Protein AF-A0A2G9TMH4-F1 (afdb_monomer_lite)

Organism: Teladorsagia circumcincta (NCBI:txid45464)

Structure (mmCIF, N/CA/C/O backbone):
data_AF-A0A2G9TMH4-F1
#
_entry.id   AF-A0A2G9TMH4-F1
#
loop_
_atom_site.group_PDB
_atom_site.id
_atom_site.type_symbol
_atom_site.label_atom_id
_atom_site.label_alt_id
_atom_site.label_comp_id
_atom_site.label_asym_id
_atom_site.label_entity_id
_atom_site.label_seq_id
_atom_site.pdbx_PDB_ins_code
_atom_site.Cartn_x
_atom_site.Cartn_y
_atom_site.Cartn_z
_atom_site.occupancy
_atom_site.B_iso_or_equiv
_atom_site.auth_seq_id
_atom_site.auth_comp_id
_atom_site.auth_asym_id
_atom_site.auth_atom_id
_atom_site.pdbx_PDB_model_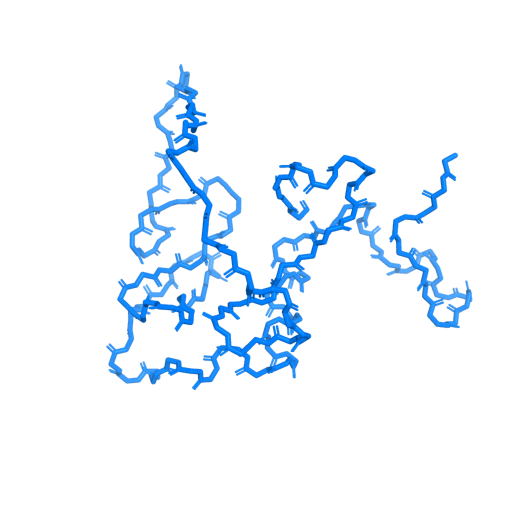num
ATOM 1 N N . MET A 1 1 ? -20.385 0.736 21.232 1.00 51.25 1 MET A N 1
ATOM 2 C CA . MET A 1 1 ? -19.761 0.652 19.892 1.00 51.25 1 MET A CA 1
ATOM 3 C C . MET A 1 1 ? -20.274 -0.600 19.211 1.00 51.25 1 MET A C 1
ATOM 5 O O . MET A 1 1 ? -20.453 -1.594 19.900 1.00 51.25 1 MET A O 1
ATOM 9 N N . GLN A 1 2 ? -20.549 -0.543 17.909 1.00 61.41 2 GLN A N 1
ATOM 10 C CA . GLN A 1 2 ? -20.879 -1.724 17.109 1.00 61.41 2 GLN A CA 1
ATOM 11 C C . GLN A 1 2 ? -19.573 -2.209 16.456 1.00 61.41 2 GLN A C 1
ATOM 13 O O . GLN A 1 2 ? -18.833 -1.358 15.956 1.00 61.41 2 GLN A O 1
ATOM 18 N N . PRO A 1 3 ? -19.230 -3.506 16.529 1.00 65.19 3 PRO A N 1
ATOM 19 C CA . PRO A 1 3 ? -17.968 -4.009 15.989 1.00 65.19 3 PRO A CA 1
ATOM 20 C C . PRO A 1 3 ? -17.940 -3.870 14.461 1.00 65.19 3 PRO A C 1
ATOM 22 O O . PRO A 1 3 ? -18.933 -4.157 13.798 1.00 65.19 3 PRO A O 1
ATOM 25 N N . ALA A 1 4 ? -16.806 -3.428 13.907 1.00 65.44 4 ALA A N 1
ATOM 26 C CA . ALA A 1 4 ? -16.636 -3.262 12.458 1.00 65.44 4 ALA A CA 1
ATOM 27 C C . ALA A 1 4 ? -16.501 -4.603 11.710 1.00 65.44 4 ALA A C 1
ATOM 29 O O . ALA A 1 4 ? -16.784 -4.682 10.518 1.00 65.44 4 ALA A O 1
ATOM 30 N N . MET A 1 5 ? -16.092 -5.657 12.420 1.00 69.19 5 MET A N 1
ATOM 31 C CA . MET A 1 5 ? -15.990 -7.030 11.933 1.00 69.19 5 MET A CA 1
ATOM 32 C C . MET A 1 5 ? -16.433 -8.003 13.029 1.00 69.19 5 MET A C 1
ATOM 34 O O . MET A 1 5 ? -16.172 -7.789 14.215 1.00 69.19 5 MET A O 1
ATOM 38 N N . VAL A 1 6 ? -17.130 -9.063 12.632 1.00 76.19 6 VAL A N 1
ATOM 39 C CA . VAL A 1 6 ? -17.629 -10.113 13.527 1.00 76.19 6 VAL A CA 1
ATOM 40 C C . VAL A 1 6 ? -17.058 -11.435 13.038 1.00 76.19 6 VAL A C 1
ATOM 42 O O . VAL A 1 6 ? -17.093 -11.705 11.835 1.00 76.19 6 VAL A O 1
ATOM 45 N N . SER A 1 7 ? -16.477 -12.227 13.938 1.00 74.75 7 SER A N 1
ATOM 46 C CA . SER A 1 7 ? -16.007 -13.565 13.591 1.00 74.75 7 SER A CA 1
ATOM 47 C C . SER A 1 7 ? -17.202 -14.453 13.263 1.00 74.75 7 SER A C 1
ATOM 49 O O . SER A 1 7 ? -18.292 -14.290 13.806 1.00 74.75 7 SER A O 1
ATOM 51 N N . PHE A 1 8 ? -17.002 -15.411 12.357 1.00 81.75 8 PHE A N 1
ATOM 52 C CA . PHE A 1 8 ? -18.040 -16.398 12.059 1.00 81.75 8 PHE A CA 1
ATOM 53 C C . PHE A 1 8 ? -18.404 -17.222 13.306 1.00 81.75 8 PHE A C 1
ATOM 55 O O . PHE A 1 8 ? -19.572 -17.514 13.538 1.00 81.75 8 PHE A O 1
ATOM 62 N N . ASP A 1 9 ? -17.398 -17.544 14.120 1.00 87.94 9 ASP A N 1
ATOM 63 C CA . ASP A 1 9 ? -17.546 -18.185 15.421 1.00 87.94 9 ASP A CA 1
ATOM 64 C C . ASP A 1 9 ? -17.318 -17.150 16.535 1.00 87.94 9 ASP A C 1
ATOM 66 O O . ASP A 1 9 ? -16.236 -16.562 16.637 1.00 87.94 9 ASP A O 1
ATOM 70 N N . LEU A 1 10 ? -18.351 -16.904 17.345 1.00 86.44 10 LEU A N 1
ATOM 71 C CA . LEU A 1 10 ? -18.368 -15.864 18.377 1.00 86.44 10 LEU A CA 1
ATOM 72 C C . LEU A 1 10 ? -17.365 -16.116 19.511 1.00 86.44 10 LEU A C 1
ATOM 74 O O . LEU A 1 10 ? -16.937 -15.151 20.147 1.00 86.44 10 LEU A O 1
ATOM 78 N N . ASP A 1 11 ? -16.931 -17.359 19.729 1.00 89.50 11 ASP A N 1
ATOM 79 C CA . ASP A 1 11 ? -15.935 -17.676 20.761 1.00 89.50 11 ASP A CA 1
ATOM 80 C C . ASP A 1 11 ? -14.557 -17.077 20.417 1.00 89.50 11 ASP A C 1
ATOM 82 O O . ASP A 1 11 ? -13.758 -16.752 21.299 1.00 89.50 11 ASP A O 1
ATOM 86 N N . TYR A 1 12 ? -14.310 -16.823 19.129 1.00 82.88 12 TYR A N 1
ATOM 87 C CA . TYR A 1 12 ? -13.093 -16.191 18.615 1.00 82.88 12 TYR A CA 1
ATOM 88 C C . TYR A 1 12 ? -13.209 -14.667 18.466 1.00 82.88 12 TYR A C 1
ATOM 90 O O . TYR A 1 12 ? -12.281 -14.016 17.986 1.00 82.88 12 TYR A O 1
ATOM 98 N N . GLN A 1 13 ? -14.310 -14.048 18.906 1.00 80.75 13 GLN A N 1
ATOM 99 C CA . GLN A 1 13 ? -14.517 -12.604 18.738 1.00 80.75 13 GLN A CA 1
ATOM 100 C C . GLN A 1 13 ? -13.412 -11.776 19.425 1.00 80.75 13 GLN A C 1
ATOM 102 O O . GLN A 1 13 ? -13.005 -10.732 18.920 1.00 80.75 13 GLN A O 1
ATOM 107 N N . GLN A 1 14 ? -12.891 -12.260 20.558 1.00 78.00 14 GLN A N 1
ATOM 108 C CA . GLN A 1 14 ? -11.790 -11.634 21.308 1.00 78.00 14 GLN A CA 1
ATOM 109 C C . GLN A 1 14 ? -10.401 -11.956 20.726 1.00 78.00 14 GLN A C 1
ATOM 111 O O . GLN A 1 14 ? -9.414 -11.341 21.122 1.00 78.00 14 GLN A O 1
ATOM 116 N N . THR A 1 15 ? -10.295 -12.902 19.786 1.00 79.69 15 THR A N 1
ATOM 117 C CA . THR A 1 15 ? -9.021 -13.268 19.142 1.00 79.69 15 THR A CA 1
ATOM 118 C C . THR A 1 15 ? -8.785 -12.523 17.831 1.00 79.69 15 THR A C 1
ATOM 120 O O . THR A 1 15 ? -7.740 -12.710 17.216 1.00 79.69 15 THR A O 1
ATOM 123 N N . LEU A 1 16 ? -9.727 -11.673 17.401 1.00 72.56 16 LEU A N 1
ATOM 124 C CA . LEU A 1 16 ? -9.624 -10.861 16.179 1.00 72.56 16 LEU A CA 1
ATOM 125 C C . LEU A 1 16 ? -8.487 -9.821 16.230 1.00 72.56 16 LEU A C 1
ATOM 127 O O . LEU A 1 16 ? -8.185 -9.187 15.225 1.00 72.56 16 LEU A O 1
ATOM 131 N N . GLY A 1 17 ? -7.806 -9.689 17.371 1.00 75.31 17 GLY A N 1
ATOM 132 C CA . GLY A 1 17 ? -6.605 -8.878 17.504 1.00 75.31 17 GLY A CA 1
ATOM 133 C C . GLY A 1 17 ? -6.925 -7.390 17.617 1.00 75.31 17 GLY A C 1
ATOM 134 O O . GLY A 1 17 ? -7.601 -6.965 18.552 1.00 75.31 17 GLY A O 1
ATOM 135 N N . SER A 1 18 ? -6.371 -6.587 16.708 1.00 74.06 18 SER A N 1
ATOM 136 C CA . SER A 1 18 ? -6.521 -5.127 16.703 1.00 74.06 18 SER A CA 1
ATOM 137 C C . SER A 1 18 ? -7.976 -4.707 16.430 1.00 74.06 18 SER A C 1
ATOM 139 O O . SER A 1 18 ? -8.635 -5.312 15.588 1.00 74.06 18 SER A O 1
ATOM 141 N N . PRO A 1 19 ? -8.486 -3.635 17.070 1.00 72.00 19 PRO A N 1
ATOM 142 C CA . PRO A 1 19 ? -9.815 -3.092 16.770 1.00 72.00 19 PRO A CA 1
ATOM 143 C C . PRO A 1 19 ? -9.906 -2.423 15.385 1.00 72.00 19 PRO A C 1
ATOM 145 O O . PRO A 1 19 ? -11.003 -2.074 14.949 1.00 72.00 19 PRO A O 1
ATOM 148 N N . PHE A 1 20 ? -8.770 -2.236 14.711 1.00 76.06 20 PHE A N 1
ATOM 149 C CA . PHE A 1 20 ? -8.658 -1.689 13.359 1.00 76.06 20 PHE A CA 1
ATOM 150 C C . PHE A 1 20 ? -7.983 -2.699 12.442 1.00 76.06 20 PHE A C 1
ATOM 152 O O . PHE A 1 20 ? -7.125 -3.467 12.895 1.00 76.06 20 PHE A O 1
ATOM 159 N N . VAL A 1 21 ? -8.343 -2.663 11.161 1.00 83.25 21 VAL A N 1
ATOM 160 C CA . VAL A 1 21 ? -7.733 -3.528 10.155 1.00 83.25 21 VAL A CA 1
ATOM 161 C C . VAL A 1 21 ? -6.288 -3.078 10.032 1.00 83.25 21 VAL A C 1
ATOM 163 O O . VAL A 1 21 ? -5.997 -1.899 9.944 1.00 83.25 21 VAL A O 1
ATOM 166 N N . SER A 1 22 ? -5.339 -3.993 10.103 1.00 86.69 22 SER A N 1
ATOM 167 C CA . SER A 1 22 ? -3.934 -3.655 9.914 1.00 86.69 22 SER A CA 1
ATOM 16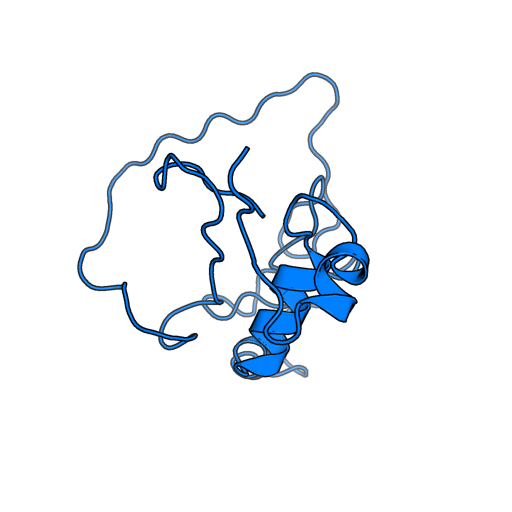8 C C . SER A 1 22 ? -3.546 -3.792 8.444 1.00 86.69 22 SER A C 1
ATOM 170 O O . SER A 1 22 ? -4.217 -4.449 7.642 1.00 86.69 22 SER A O 1
ATOM 172 N N . PHE A 1 23 ? -2.381 -3.253 8.085 1.00 90.19 23 PHE A N 1
ATOM 173 C CA . PHE A 1 23 ? -1.795 -3.520 6.772 1.00 90.19 23 PHE A CA 1
ATOM 174 C C . PHE A 1 23 ? -1.627 -5.027 6.508 1.00 90.19 23 PHE A C 1
ATOM 176 O O . PHE A 1 23 ? -1.741 -5.483 5.371 1.00 90.19 23 PHE A O 1
ATOM 183 N N . ILE A 1 24 ? -1.364 -5.814 7.557 1.00 89.12 24 ILE A N 1
ATOM 184 C CA . ILE A 1 24 ? -1.210 -7.267 7.448 1.00 89.12 24 ILE A CA 1
ATOM 185 C C . ILE A 1 24 ? -2.536 -7.904 7.034 1.00 89.12 24 ILE A C 1
ATOM 187 O O . ILE A 1 24 ? -2.534 -8.734 6.129 1.00 89.12 24 ILE A O 1
ATOM 191 N N . ASP A 1 25 ? -3.658 -7.467 7.602 1.00 88.44 25 ASP A N 1
ATOM 192 C CA . ASP A 1 25 ? -4.989 -7.961 7.236 1.00 88.44 25 ASP A CA 1
ATOM 193 C C . ASP A 1 25 ? -5.312 -7.645 5.770 1.00 88.44 25 ASP A C 1
ATOM 195 O O . ASP A 1 25 ? -5.693 -8.536 5.005 1.00 88.44 25 ASP A O 1
ATOM 199 N N . LEU A 1 26 ? -5.048 -6.404 5.335 1.00 90.19 26 LEU A N 1
ATOM 200 C CA . LEU A 1 26 ? -5.168 -5.992 3.932 1.00 90.19 26 LEU A CA 1
ATOM 201 C C . LEU A 1 26 ? -4.315 -6.879 3.009 1.00 90.19 26 LEU A C 1
ATOM 203 O O . LEU A 1 26 ? -4.772 -7.360 1.968 1.00 90.19 26 LEU A O 1
ATOM 207 N N . SER A 1 27 ? -3.066 -7.114 3.404 1.00 92.06 27 SER A N 1
ATOM 208 C CA . SER A 1 27 ? -2.086 -7.925 2.685 1.00 92.06 27 SER A CA 1
ATOM 209 C C . SER A 1 27 ? -2.505 -9.403 2.613 1.00 92.06 27 SER A C 1
ATOM 211 O O . SER A 1 27 ? -2.342 -10.047 1.570 1.00 92.06 27 SER A O 1
ATOM 213 N N . MET A 1 28 ? -3.077 -9.950 3.687 1.00 90.81 28 MET A N 1
ATOM 214 C CA . MET A 1 28 ? -3.590 -11.320 3.757 1.00 90.81 28 MET A CA 1
ATOM 215 C C . MET A 1 28 ? -4.834 -11.504 2.890 1.00 90.81 28 MET A C 1
ATOM 217 O O . MET A 1 28 ? -4.892 -12.459 2.118 1.00 90.81 28 MET A O 1
ATOM 221 N N . ILE A 1 29 ? -5.785 -10.572 2.937 1.00 89.94 29 ILE A N 1
ATOM 222 C CA . ILE A 1 29 ? -6.994 -10.608 2.105 1.00 89.94 29 ILE A CA 1
ATOM 223 C C . ILE A 1 29 ? -6.634 -10.519 0.617 1.00 89.94 29 ILE A C 1
ATOM 225 O O . ILE A 1 29 ? -7.100 -11.332 -0.181 1.00 89.94 29 ILE A O 1
ATOM 229 N N . ASN A 1 30 ? -5.718 -9.622 0.237 1.00 91.19 30 ASN A N 1
ATOM 230 C CA . ASN A 1 30 ? -5.226 -9.538 -1.143 1.00 91.19 30 ASN A CA 1
ATOM 231 C C . ASN A 1 30 ? -4.493 -10.812 -1.599 1.00 91.19 30 ASN A C 1
ATOM 233 O O . ASN A 1 30 ? -4.498 -11.147 -2.784 1.00 91.19 30 ASN A O 1
ATOM 237 N N . LYS A 1 31 ? -3.869 -11.554 -0.676 1.00 91.19 31 LYS A N 1
ATOM 238 C CA . LYS A 1 31 ? -3.303 -12.878 -0.972 1.00 91.19 31 LYS A CA 1
ATOM 239 C C . LYS A 1 31 ? -4.405 -13.924 -1.162 1.00 91.19 31 LYS A C 1
ATOM 241 O O . LYS A 1 31 ? -4.340 -14.683 -2.127 1.00 91.19 31 LYS A O 1
ATOM 246 N N . LEU A 1 32 ? -5.396 -13.951 -0.270 1.00 90.12 32 LEU A N 1
ATOM 247 C CA . LEU A 1 32 ? -6.512 -14.901 -0.283 1.00 90.12 32 LEU A CA 1
ATOM 248 C C . LEU A 1 32 ? -7.326 -14.804 -1.579 1.00 90.12 32 LEU A C 1
ATOM 250 O O . LEU A 1 32 ? -7.562 -15.820 -2.225 1.00 90.12 32 LEU A O 1
ATOM 254 N N . TYR A 1 33 ? -7.675 -13.585 -1.998 1.00 89.31 33 TYR A N 1
ATOM 255 C CA . TYR A 1 33 ? -8.399 -13.340 -3.251 1.00 89.31 33 TYR A CA 1
ATOM 256 C C . TYR A 1 33 ? -7.503 -13.373 -4.502 1.00 89.31 33 TYR A C 1
ATOM 258 O O . TYR A 1 33 ? -7.986 -13.173 -5.611 1.00 89.31 33 TYR A O 1
ATOM 266 N N . GLY A 1 34 ? -6.203 -13.657 -4.357 1.00 89.56 34 GLY A N 1
ATOM 267 C CA . GLY A 1 34 ? -5.286 -13.832 -5.487 1.00 89.56 34 GLY A CA 1
ATOM 268 C C . GLY A 1 34 ? -4.837 -12.539 -6.173 1.00 89.56 34 GLY A C 1
ATOM 269 O O . GLY A 1 34 ? -4.173 -12.608 -7.202 1.00 89.56 34 GLY A O 1
ATOM 270 N N . CYS A 1 35 ? -5.116 -11.375 -5.594 1.00 89.56 35 CYS A N 1
ATOM 271 C CA . CYS A 1 35 ? -4.808 -10.057 -6.161 1.00 89.56 35 CYS A CA 1
ATOM 272 C C . CYS A 1 35 ? -3.305 -9.845 -6.343 1.00 89.56 35 CYS A C 1
ATOM 274 O O . CYS A 1 35 ? -2.857 -9.234 -7.305 1.00 89.56 35 CYS A O 1
ATOM 276 N N . LYS A 1 36 ? -2.504 -10.437 -5.451 1.00 90.44 36 LYS A N 1
ATOM 277 C CA . LYS A 1 36 ? -1.037 -10.401 -5.538 1.00 90.44 36 LYS A CA 1
ATOM 278 C C . LYS A 1 36 ? -0.463 -11.178 -6.723 1.00 90.44 36 LYS A C 1
ATOM 280 O O . LYS A 1 36 ? 0.682 -10.951 -7.076 1.00 90.44 36 LYS A O 1
ATOM 285 N N . LYS A 1 37 ? -1.234 -12.089 -7.325 1.00 89.81 37 LYS A N 1
ATOM 286 C CA . LYS A 1 37 ? -0.778 -12.929 -8.447 1.00 89.81 37 LYS A CA 1
ATOM 287 C C . LYS A 1 37 ? -0.829 -12.213 -9.794 1.00 89.81 37 LYS A C 1
ATOM 289 O O . LYS A 1 37 ? -0.362 -12.761 -10.784 1.00 89.81 37 LYS A O 1
ATOM 294 N N . TRP A 1 38 ? -1.449 -11.036 -9.849 1.00 86.62 38 TRP A N 1
ATOM 295 C CA . TRP A 1 38 ? -1.545 -10.241 -11.072 1.00 86.62 38 TRP A CA 1
ATOM 296 C C . TRP A 1 38 ? -0.180 -9.784 -11.575 1.00 86.62 38 TRP A C 1
ATOM 298 O O . TRP A 1 38 ? 0.058 -9.718 -12.778 1.00 86.62 38 TRP A O 1
ATOM 308 N N . CYS A 1 39 ? 0.713 -9.495 -10.639 1.00 90.75 39 CYS A N 1
ATOM 309 C CA . CYS A 1 39 ? 2.070 -9.091 -10.926 1.00 90.75 39 CYS A CA 1
ATOM 310 C C . CYS A 1 39 ? 2.984 -10.315 -10.963 1.00 90.75 39 CYS A C 1
ATOM 312 O O . CYS A 1 39 ? 2.927 -11.173 -10.086 1.00 90.75 39 CYS A O 1
ATOM 314 N N . ASN A 1 40 ? 3.818 -10.408 -12.001 1.00 91.00 40 ASN A N 1
ATOM 315 C CA . ASN A 1 40 ? 4.802 -11.477 -12.124 1.00 91.00 40 ASN A CA 1
ATOM 316 C C . ASN A 1 40 ? 6.010 -11.169 -11.231 1.00 91.00 40 ASN A C 1
ATOM 318 O O . ASN A 1 40 ? 6.667 -10.146 -11.427 1.00 91.00 40 ASN A O 1
ATOM 322 N N . ASP A 1 41 ? 6.326 -12.061 -10.296 1.00 87.25 41 ASP A N 1
ATOM 323 C CA . ASP A 1 41 ? 7.403 -11.871 -9.317 1.00 87.25 41 ASP A CA 1
ATOM 324 C C . ASP A 1 41 ? 8.777 -11.588 -9.954 1.00 87.25 41 ASP A C 1
ATOM 326 O O . ASP A 1 41 ? 9.580 -10.858 -9.378 1.00 87.25 41 ASP A O 1
ATOM 330 N N . ALA A 1 42 ? 9.048 -12.118 -11.152 1.00 89.44 42 ALA A N 1
ATOM 331 C CA . ALA A 1 42 ? 10.335 -11.957 -11.828 1.00 89.44 42 ALA A CA 1
ATOM 332 C C . ALA A 1 42 ? 10.530 -10.570 -12.463 1.00 89.44 42 ALA A C 1
ATOM 334 O O . ALA A 1 42 ? 11.666 -10.138 -12.645 1.00 89.44 42 ALA A O 1
ATOM 335 N N . SER A 1 43 ? 9.444 -9.884 -12.830 1.00 93.19 43 SER A N 1
ATOM 336 C CA . SER A 1 43 ? 9.496 -8.590 -13.530 1.00 93.19 43 SER A CA 1
ATOM 337 C C . SER A 1 43 ? 8.958 -7.420 -12.709 1.00 93.19 43 SER A C 1
ATOM 339 O O . SER A 1 43 ? 9.034 -6.278 -13.155 1.00 93.19 43 SER A O 1
ATOM 341 N N . SER A 1 44 ? 8.361 -7.695 -11.552 1.00 95.19 44 SER A N 1
ATOM 342 C CA . SER A 1 44 ? 7.724 -6.677 -10.717 1.00 95.19 44 SER A CA 1
ATOM 343 C C . SER A 1 44 ? 8.715 -6.033 -9.757 1.00 95.19 44 SER A C 1
ATOM 345 O O . SER A 1 44 ? 9.761 -6.598 -9.427 1.00 95.19 44 SER A O 1
ATOM 347 N N . VAL A 1 45 ? 8.365 -4.834 -9.294 1.00 96.81 45 VAL A N 1
ATOM 348 C CA . VAL A 1 45 ? 9.155 -4.105 -8.302 1.00 96.81 45 VAL A CA 1
ATOM 349 C C . VAL A 1 45 ? 9.314 -4.923 -7.016 1.00 96.81 45 VAL A C 1
ATOM 351 O O . VAL A 1 45 ? 8.387 -5.601 -6.569 1.00 96.81 45 VAL A O 1
ATOM 354 N N . GLN A 1 46 ? 10.498 -4.851 -6.408 1.00 96.12 46 GLN A N 1
ATOM 355 C CA . GLN A 1 46 ? 10.749 -5.462 -5.107 1.00 96.12 46 GLN A CA 1
ATOM 356 C C . GLN A 1 46 ? 10.319 -4.494 -4.006 1.00 96.12 46 GLN A C 1
ATOM 358 O O . GLN A 1 46 ? 10.863 -3.400 -3.870 1.00 96.12 46 GLN A O 1
ATOM 363 N N . CYS A 1 47 ? 9.323 -4.896 -3.222 1.00 96.06 47 CYS A N 1
ATOM 364 C CA . CYS A 1 47 ? 8.772 -4.063 -2.162 1.00 96.06 47 CYS A CA 1
ATOM 365 C C . CYS A 1 47 ? 9.514 -4.276 -0.844 1.00 96.06 47 CYS A C 1
ATOM 367 O O . CYS A 1 47 ? 9.662 -5.404 -0.373 1.00 96.06 47 CYS A O 1
ATOM 369 N N . ALA A 1 48 ? 9.937 -3.186 -0.211 1.00 96.50 48 ALA A N 1
ATOM 370 C CA . ALA A 1 48 ? 10.528 -3.201 1.116 1.00 96.50 48 ALA A CA 1
ATOM 371 C C . ALA A 1 48 ? 9.453 -3.190 2.216 1.00 96.50 48 ALA A C 1
ATOM 373 O O . ALA A 1 48 ? 8.256 -3.036 1.963 1.00 96.50 48 ALA A O 1
ATOM 374 N N . MET A 1 49 ? 9.896 -3.367 3.465 1.00 95.31 49 MET A N 1
ATOM 375 C CA . MET A 1 49 ? 9.077 -3.235 4.681 1.00 95.31 49 MET A CA 1
ATOM 376 C C . MET A 1 49 ? 7.810 -4.107 4.722 1.00 95.31 49 MET A C 1
ATOM 378 O O . MET A 1 49 ? 6.900 -3.848 5.502 1.00 95.31 49 MET A O 1
ATOM 382 N N . GLY A 1 50 ? 7.754 -5.169 3.914 1.00 92.06 50 GLY A N 1
ATOM 383 C CA . GLY A 1 50 ? 6.600 -6.067 3.836 1.00 92.06 50 GLY A CA 1
ATOM 384 C C . GLY A 1 50 ? 5.479 -5.592 2.907 1.00 92.06 50 GLY A C 1
ATOM 385 O O . GLY A 1 50 ? 4.394 -6.174 2.945 1.00 92.06 50 GLY A O 1
ATOM 386 N N . GLY A 1 51 ? 5.723 -4.570 2.075 1.00 94.44 51 GLY A N 1
ATOM 387 C CA . GLY A 1 51 ? 4.818 -4.170 0.994 1.00 94.44 51 GLY A CA 1
ATOM 388 C C . GLY A 1 51 ? 4.625 -5.261 -0.067 1.00 94.44 51 GLY A C 1
ATOM 389 O O . GLY A 1 51 ? 5.307 -6.286 -0.066 1.00 94.44 51 GLY A O 1
ATOM 390 N N . PHE A 1 52 ? 3.689 -5.047 -0.992 1.00 94.44 52 PHE A N 1
ATOM 391 C CA . PHE A 1 52 ? 3.456 -5.958 -2.119 1.00 94.44 52 PHE A CA 1
ATOM 392 C C . PHE A 1 52 ? 3.220 -5.191 -3.428 1.00 94.44 52 PHE A C 1
ATOM 394 O O . PHE A 1 52 ? 2.752 -4.052 -3.368 1.00 94.44 52 PHE A O 1
ATOM 401 N N . PRO A 1 53 ? 3.523 -5.781 -4.603 1.00 94.69 53 PRO A N 1
ATOM 402 C CA . PRO A 1 53 ? 3.311 -5.115 -5.885 1.00 94.69 53 PRO A CA 1
ATOM 403 C C . PRO A 1 53 ? 1.853 -4.698 -6.074 1.00 94.69 53 PRO A C 1
ATOM 405 O O . PRO A 1 53 ? 0.933 -5.468 -5.791 1.00 94.69 53 PRO A O 1
ATOM 408 N N . ASN A 1 54 ? 1.642 -3.476 -6.549 1.00 92.62 54 ASN A N 1
ATOM 409 C CA . ASN A 1 54 ? 0.318 -2.944 -6.812 1.00 92.62 54 ASN A CA 1
ATOM 410 C C . ASN A 1 54 ? -0.294 -3.669 -8.026 1.00 92.62 54 ASN A C 1
ATOM 412 O O . ASN A 1 54 ? 0.272 -3.578 -9.116 1.00 92.62 54 ASN A O 1
ATOM 416 N N . PRO A 1 55 ? -1.455 -4.342 -7.889 1.00 90.06 55 PRO A N 1
ATOM 417 C CA . PRO A 1 55 ? -2.075 -5.070 -8.995 1.00 90.06 55 PRO A CA 1
ATOM 418 C C . PRO A 1 55 ? -2.372 -4.194 -10.223 1.00 90.06 55 PRO A C 1
ATOM 420 O O . PRO A 1 55 ? -2.281 -4.673 -11.348 1.00 90.06 55 PRO A O 1
ATOM 423 N N . ARG A 1 56 ? -2.661 -2.896 -10.052 1.00 87.38 56 ARG A N 1
ATOM 424 C CA . ARG A 1 56 ? -2.847 -1.957 -11.176 1.00 87.38 56 ARG A CA 1
ATOM 425 C C . ARG A 1 56 ? -1.549 -1.519 -11.842 1.00 87.38 56 ARG A C 1
ATOM 427 O O . ARG A 1 56 ? -1.575 -1.085 -12.991 1.00 87.38 56 ARG A O 1
ATOM 434 N N . ASN A 1 57 ? -0.433 -1.558 -11.121 1.00 91.81 57 ASN A N 1
ATOM 435 C CA . ASN A 1 57 ? 0.862 -1.129 -11.626 1.00 91.81 57 ASN A CA 1
ATOM 436 C C . ASN A 1 57 ? 1.991 -1.889 -10.925 1.00 91.81 57 ASN A C 1
ATOM 438 O O . ASN A 1 57 ? 2.476 -1.478 -9.873 1.00 91.81 57 ASN A O 1
ATOM 442 N N . CYS A 1 58 ? 2.454 -2.961 -11.563 1.00 93.81 58 CYS A N 1
ATOM 443 C CA . CYS A 1 58 ? 3.472 -3.858 -11.019 1.00 93.81 58 CYS A CA 1
ATOM 444 C C . CYS A 1 58 ? 4.870 -3.238 -10.867 1.00 93.81 58 CYS A C 1
ATOM 446 O O . CYS A 1 58 ? 5.776 -3.896 -10.358 1.00 93.81 58 CYS A O 1
ATOM 448 N N . SER A 1 59 ? 5.062 -1.986 -11.290 1.00 96.38 59 SER A N 1
ATOM 449 C CA . SER A 1 59 ? 6.280 -1.211 -11.033 1.00 96.38 59 SER A CA 1
ATOM 450 C C . SER A 1 59 ? 6.196 -0.367 -9.756 1.00 96.38 59 SER A C 1
ATOM 452 O O . SER A 1 59 ? 7.164 0.308 -9.425 1.00 96.38 59 SER A O 1
ATOM 454 N N . LYS A 1 60 ? 5.066 -0.396 -9.037 1.00 96.06 60 LYS A N 1
ATOM 455 C CA . LYS A 1 60 ? 4.858 0.316 -7.770 1.00 96.06 60 LYS A CA 1
ATOM 456 C C . LYS A 1 60 ? 4.378 -0.628 -6.679 1.00 96.06 60 LYS A C 1
ATOM 458 O O . LYS A 1 60 ? 3.666 -1.590 -6.953 1.00 96.06 60 LYS A O 1
ATOM 463 N N . CYS A 1 61 ? 4.712 -0.322 -5.434 1.00 95.19 61 CYS A N 1
ATOM 464 C CA . CYS A 1 61 ? 4.266 -1.088 -4.277 1.00 95.19 61 CYS A CA 1
ATOM 465 C C . CYS A 1 61 ? 3.050 -0.463 -3.582 1.00 95.19 61 CYS A C 1
ATOM 467 O O . CYS A 1 61 ? 2.893 0.755 -3.518 1.00 95.19 61 CYS A O 1
ATOM 469 N N . VAL A 1 62 ? 2.209 -1.318 -3.001 1.00 93.75 62 VAL A N 1
ATOM 470 C CA . VAL A 1 62 ? 1.282 -0.955 -1.926 1.00 93.75 62 VAL A CA 1
ATOM 471 C C . VAL A 1 62 ? 2.044 -1.085 -0.608 1.00 93.75 62 VAL A C 1
ATOM 473 O O . VAL A 1 62 ? 2.540 -2.168 -0.277 1.00 93.75 62 VAL A O 1
ATOM 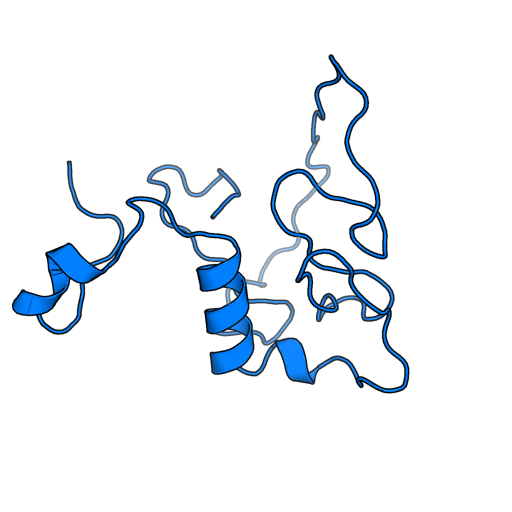476 N N . CYS A 1 63 ? 2.168 0.024 0.121 1.00 93.88 63 CYS A N 1
ATOM 477 C CA . CYS A 1 63 ? 3.084 0.141 1.251 1.00 93.88 63 CYS A CA 1
ATOM 478 C C . CYS A 1 63 ? 2.394 0.048 2.616 1.00 93.88 63 CYS A C 1
ATOM 480 O O . CYS A 1 63 ? 1.263 0.518 2.764 1.00 93.88 63 CYS A O 1
ATOM 482 N N . PRO A 1 64 ? 3.083 -0.504 3.632 1.00 93.25 64 PRO A N 1
ATOM 483 C CA . PRO A 1 64 ? 2.659 -0.368 5.014 1.00 93.25 64 PRO A CA 1
ATOM 484 C C . PRO A 1 64 ? 2.628 1.097 5.451 1.00 93.25 64 PRO A C 1
ATOM 486 O O . PRO A 1 64 ? 3.350 1.950 4.933 1.00 93.25 64 PRO A O 1
ATOM 489 N N . GLY A 1 65 ? 1.820 1.366 6.469 1.00 87.44 65 GLY A N 1
ATOM 490 C CA . GLY A 1 65 ? 1.602 2.707 6.998 1.00 87.44 65 GLY A CA 1
ATOM 491 C C . GLY A 1 65 ? 2.901 3.375 7.431 1.00 87.44 65 GLY A C 1
ATOM 492 O O . GLY A 1 65 ? 3.729 2.774 8.116 1.00 87.44 65 GLY A O 1
ATOM 493 N N . GLY A 1 66 ? 3.069 4.633 7.025 1.00 88.25 66 GLY A N 1
ATOM 494 C CA . GLY A 1 66 ? 4.271 5.420 7.297 1.00 88.25 66 GLY A CA 1
ATOM 495 C C . GLY A 1 66 ? 5.413 5.226 6.295 1.00 88.25 66 GLY A C 1
ATOM 496 O O . GLY A 1 66 ? 6.434 5.897 6.456 1.00 88.25 66 GLY A O 1
ATOM 497 N N . TYR A 1 67 ? 5.241 4.370 5.280 1.00 92.88 67 TYR A N 1
ATOM 498 C CA . TYR A 1 67 ? 6.186 4.182 4.177 1.00 92.88 67 TYR A CA 1
ATOM 499 C C . TYR A 1 67 ? 5.558 4.539 2.825 1.00 92.88 67 TYR A C 1
ATOM 501 O O . TYR A 1 67 ? 4.356 4.375 2.621 1.00 92.88 67 TYR A O 1
ATOM 509 N N . GLY A 1 68 ? 6.385 5.007 1.894 1.00 92.50 68 GLY A N 1
ATOM 510 C CA . GLY A 1 68 ? 5.988 5.388 0.541 1.00 92.50 68 GLY A CA 1
ATOM 511 C C . GLY A 1 68 ? 7.098 5.173 -0.488 1.00 92.50 68 GLY A C 1
ATOM 512 O O . GLY A 1 68 ? 8.106 4.513 -0.215 1.00 92.50 68 GLY A O 1
ATOM 513 N N . GLY A 1 69 ? 6.901 5.741 -1.677 1.00 94.19 69 GLY A N 1
ATOM 514 C CA . GLY A 1 69 ? 7.766 5.522 -2.837 1.00 94.19 69 GLY A CA 1
ATOM 515 C C . GLY A 1 69 ? 7.469 4.208 -3.559 1.00 94.19 69 GLY A C 1
ATOM 516 O O . GLY A 1 69 ? 6.729 3.356 -3.063 1.00 94.19 69 GLY A O 1
ATOM 517 N N . ASP A 1 70 ? 8.076 4.019 -4.732 1.00 96.75 70 ASP A N 1
ATOM 518 C CA . ASP A 1 70 ? 7.801 2.855 -5.588 1.00 96.75 70 ASP A CA 1
ATOM 519 C C . ASP A 1 70 ? 8.203 1.519 -4.931 1.00 96.75 70 ASP A C 1
ATOM 521 O O . ASP A 1 70 ? 7.632 0.489 -5.276 1.00 96.75 70 ASP A O 1
ATOM 525 N N . GLN A 1 71 ? 9.124 1.543 -3.956 1.00 97.25 71 GLN A N 1
ATOM 526 C CA . GLN A 1 71 ? 9.646 0.372 -3.229 1.00 97.25 71 GLN A CA 1
ATOM 527 C C . GLN A 1 71 ? 9.319 0.366 -1.722 1.00 97.25 71 GLN A C 1
ATOM 529 O O . GLN A 1 71 ? 9.827 -0.488 -1.002 1.00 97.25 71 GLN A O 1
ATOM 534 N N . CYS A 1 72 ? 8.494 1.285 -1.208 1.00 97.00 72 CYS A N 1
ATOM 535 C CA . CYS A 1 72 ? 8.203 1.412 0.236 1.00 97.00 72 CYS A CA 1
ATOM 536 C C . CYS A 1 72 ? 9.422 1.725 1.125 1.00 97.00 72 CYS A C 1
ATOM 538 O O . CYS A 1 72 ? 9.481 1.315 2.285 1.00 97.00 72 CYS A O 1
ATOM 540 N N . THR A 1 73 ? 10.410 2.438 0.587 1.00 96.94 73 THR A N 1
ATOM 541 C CA . THR A 1 73 ? 11.637 2.830 1.302 1.00 96.94 73 THR A CA 1
ATOM 542 C C . THR A 1 73 ? 11.623 4.281 1.772 1.00 96.94 73 THR A C 1
ATOM 544 O O . THR A 1 73 ? 12.503 4.694 2.523 1.00 96.94 73 THR A O 1
ATOM 547 N N . GLU A 1 74 ? 10.646 5.069 1.333 1.00 94.88 74 GLU A N 1
ATOM 548 C CA . GLU A 1 74 ? 10.555 6.489 1.655 1.00 94.88 74 GLU A CA 1
ATOM 549 C C . GLU A 1 74 ? 9.664 6.710 2.872 1.00 94.88 74 GLU A C 1
ATOM 551 O O . GLU A 1 74 ? 8.741 5.942 3.140 1.00 94.88 74 GLU A O 1
ATOM 556 N N . ARG A 1 75 ? 9.924 7.791 3.607 1.00 91.50 75 ARG A N 1
ATOM 557 C CA . ARG A 1 75 ? 9.077 8.262 4.705 1.00 91.50 75 ARG A CA 1
ATOM 558 C C . ARG A 1 75 ? 8.840 9.753 4.528 1.00 91.50 75 ARG A C 1
ATOM 560 O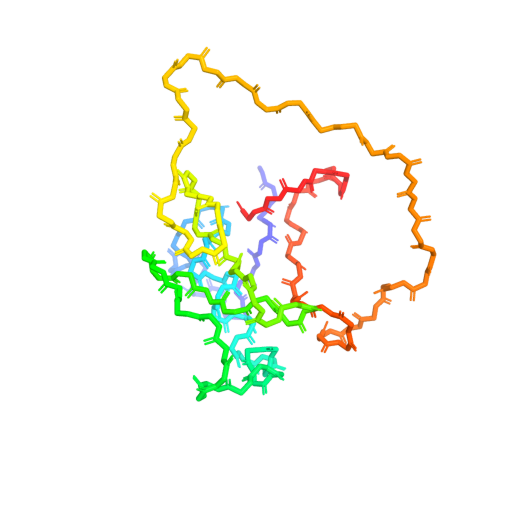 O . ARG A 1 75 ? 9.717 10.466 4.043 1.00 91.50 75 ARG A O 1
ATOM 567 N N . SER A 1 76 ? 7.667 10.214 4.949 1.00 86.06 76 SER A N 1
ATOM 568 C CA . SER A 1 76 ? 7.358 11.643 4.990 1.00 86.06 76 SER A CA 1
ATOM 569 C C . SER A 1 76 ? 8.399 12.380 5.854 1.00 86.06 76 SER A C 1
ATOM 571 O O . SER A 1 76 ? 8.750 11.887 6.936 1.00 86.06 76 SER A O 1
ATOM 573 N N . PRO A 1 77 ? 8.925 13.532 5.393 1.00 88.38 77 PRO A N 1
ATOM 574 C CA . PRO A 1 77 ? 9.810 14.356 6.202 1.00 88.38 77 PRO A CA 1
ATOM 575 C C . PRO A 1 77 ? 9.138 14.776 7.521 1.00 88.38 77 PRO A C 1
ATOM 577 O O . PRO A 1 77 ? 7.925 15.013 7.545 1.00 88.38 77 PRO A O 1
ATOM 580 N N . PRO A 1 78 ? 9.897 14.910 8.623 1.00 88.69 78 PRO A N 1
ATOM 581 C CA . PRO A 1 78 ? 9.337 15.317 9.907 1.00 88.69 78 PRO A CA 1
ATOM 582 C C . PRO A 1 78 ? 8.566 16.641 9.817 1.00 88.69 78 PRO A C 1
ATOM 584 O O . PRO A 1 78 ? 9.057 17.606 9.236 1.00 88.69 78 PRO A O 1
ATOM 587 N N . GLY A 1 79 ? 7.379 16.688 10.429 1.00 88.50 79 GLY A N 1
ATOM 588 C CA . GLY A 1 79 ? 6.557 17.901 10.492 1.00 88.50 79 GLY A CA 1
ATOM 589 C C . GLY A 1 79 ? 5.844 18.267 9.187 1.00 88.50 79 GLY A C 1
ATOM 590 O O . GLY A 1 79 ? 5.450 19.418 9.032 1.00 88.50 79 GLY A O 1
ATOM 591 N N . THR A 1 80 ? 5.686 17.320 8.256 1.00 85.62 80 THR A N 1
ATOM 592 C CA . THR A 1 80 ? 4.926 17.529 7.014 1.00 85.62 80 THR A CA 1
ATOM 593 C C . THR A 1 80 ? 3.597 16.775 7.037 1.00 85.62 80 THR A C 1
ATOM 595 O O . THR A 1 80 ? 3.494 15.701 7.628 1.00 85.62 80 THR A O 1
ATOM 598 N N . GLU A 1 81 ? 2.577 17.348 6.398 1.00 81.38 81 GLU A N 1
ATOM 599 C CA . GLU A 1 81 ? 1.246 16.759 6.231 1.00 81.38 81 GLU A CA 1
ATOM 600 C C . GLU A 1 81 ? 0.953 16.610 4.734 1.00 81.38 81 GLU A C 1
ATOM 602 O O . GLU A 1 81 ? 1.331 17.467 3.933 1.00 81.38 81 GLU A O 1
ATOM 607 N N . ILE A 1 82 ? 0.327 15.496 4.349 1.00 77.06 82 ILE A N 1
ATOM 608 C CA . ILE A 1 82 ? -0.052 15.230 2.959 1.00 77.06 82 ILE A CA 1
ATOM 609 C C . ILE A 1 82 ? -1.530 15.568 2.799 1.00 77.06 82 ILE A C 1
ATOM 611 O O . ILE A 1 82 ? -2.384 14.908 3.387 1.00 77.06 82 ILE A O 1
ATOM 615 N N . GLU A 1 83 ? -1.828 16.548 1.951 1.00 79.69 83 GLU A N 1
ATOM 616 C CA . GLU A 1 83 ? -3.192 16.883 1.550 1.00 79.69 83 GLU A CA 1
ATOM 617 C C . GLU A 1 83 ? -3.508 16.249 0.187 1.00 79.69 83 GLU A C 1
ATOM 619 O O . GLU A 1 83 ? -2.773 16.433 -0.786 1.00 79.69 83 GLU A O 1
ATOM 624 N N . ILE A 1 84 ? -4.600 15.480 0.108 1.00 78.56 84 ILE A N 1
ATOM 625 C CA . ILE A 1 84 ? -5.053 14.845 -1.137 1.00 78.56 84 ILE A CA 1
ATOM 626 C C . ILE A 1 84 ? -6.294 15.569 -1.652 1.00 78.56 84 ILE A C 1
ATOM 628 O O . ILE A 1 84 ? -7.345 15.552 -1.013 1.00 78.56 84 ILE A O 1
ATOM 632 N N . ILE A 1 85 ? -6.192 16.133 -2.858 1.00 80.75 85 ILE A N 1
ATOM 633 C CA . ILE A 1 85 ? -7.328 16.703 -3.587 1.00 80.75 85 ILE A CA 1
ATOM 634 C C . ILE A 1 85 ? -7.772 15.701 -4.650 1.00 80.75 85 ILE A C 1
ATOM 636 O O . ILE A 1 85 ? -7.052 15.410 -5.606 1.00 80.75 85 ILE A O 1
ATOM 640 N N . LEU A 1 86 ? -8.978 15.165 -4.484 1.00 79.31 86 LEU A N 1
ATOM 641 C CA . LEU A 1 86 ? -9.571 14.241 -5.445 1.00 79.31 86 LEU A CA 1
ATOM 642 C C . LEU A 1 86 ? -10.074 15.038 -6.653 1.00 79.31 86 LEU A C 1
ATOM 644 O O . LEU A 1 86 ? -11.057 15.768 -6.560 1.00 79.31 86 LEU A O 1
ATOM 648 N N . LEU A 1 87 ? -9.379 14.907 -7.785 1.00 82.06 87 LEU A N 1
ATOM 649 C CA . LEU A 1 87 ? -9.700 15.643 -9.016 1.00 82.06 87 LEU A CA 1
ATOM 650 C C . LEU A 1 87 ? -10.920 15.074 -9.757 1.00 82.06 87 LEU A C 1
ATOM 652 O O . LEU A 1 87 ? -11.573 15.784 -10.516 1.00 82.06 87 LEU A O 1
ATOM 656 N N . GLY A 1 88 ? -11.237 13.797 -9.548 1.00 80.25 88 GLY A N 1
ATOM 657 C CA . GLY A 1 88 ? -12.376 13.137 -10.170 1.00 80.25 88 GLY A CA 1
ATOM 658 C C . GLY A 1 88 ? -12.448 11.660 -9.805 1.00 80.25 88 GLY A C 1
ATOM 659 O O . GLY A 1 88 ? -11.468 11.072 -9.349 1.00 80.25 88 GLY A O 1
ATOM 660 N N . PHE A 1 89 ? -13.617 11.065 -10.024 1.00 74.06 89 PHE A N 1
ATOM 661 C CA . PHE A 1 89 ? -13.857 9.644 -9.801 1.00 74.06 89 PHE A CA 1
ATOM 662 C C . PHE A 1 89 ? -14.341 8.995 -11.087 1.00 74.06 89 PHE A C 1
ATOM 664 O O . PHE A 1 89 ? -15.169 9.546 -11.812 1.00 74.06 89 PHE A O 1
ATOM 671 N N . SER A 1 90 ? -13.832 7.801 -11.354 1.00 72.62 90 SER A N 1
ATOM 672 C CA . SER A 1 90 ? -14.307 6.954 -12.433 1.00 72.62 90 SER A CA 1
ATOM 673 C C . SER A 1 90 ? -15.439 6.059 -11.908 1.00 72.62 90 SER A C 1
ATOM 675 O O . SER A 1 90 ? -15.310 5.432 -10.857 1.00 72.62 90 SER A O 1
ATOM 677 N N . ASN A 1 91 ? -16.568 6.006 -12.619 1.00 71.81 91 ASN A N 1
ATOM 678 C CA . ASN A 1 91 ? -17.731 5.203 -12.215 1.00 71.81 91 ASN A CA 1
ATOM 679 C C . ASN A 1 91 ? -17.525 3.705 -12.538 1.00 71.81 91 ASN A C 1
ATOM 681 O O . ASN A 1 91 ? -16.733 3.372 -13.414 1.00 71.81 91 ASN A O 1
ATOM 685 N N . ASN A 1 92 ? -18.286 2.811 -11.885 1.00 65.38 92 ASN A N 1
ATOM 686 C CA . ASN A 1 92 ? -18.365 1.359 -12.169 1.00 65.38 92 ASN A CA 1
ATOM 687 C C . ASN A 1 92 ? -17.182 0.444 -11.753 1.00 65.38 92 ASN A C 1
ATOM 689 O O . ASN A 1 92 ? -17.004 -0.625 -12.328 1.00 65.38 92 ASN A O 1
ATOM 693 N N . PHE A 1 93 ? -16.423 0.778 -10.702 1.00 67.06 93 PHE A N 1
ATOM 694 C CA . PHE A 1 93 ? -15.341 -0.093 -10.182 1.00 67.06 93 PHE A CA 1
ATOM 695 C C . PHE A 1 93 ? -15.732 -0.956 -8.971 1.00 67.06 93 PHE A C 1
ATOM 697 O O . PHE A 1 93 ? -14.914 -1.734 -8.486 1.00 67.06 93 PHE A O 1
ATOM 704 N N . GLY A 1 94 ? -16.969 -0.834 -8.478 1.00 65.62 94 GLY A N 1
ATOM 705 C CA . GLY A 1 94 ? -17.476 -1.598 -7.335 1.00 65.62 94 GLY A CA 1
ATOM 706 C C . GLY A 1 94 ? -17.831 -3.031 -7.718 1.00 65.62 94 GLY A C 1
ATOM 707 O O . GLY A 1 94 ? -19.001 -3.352 -7.902 1.00 65.62 94 GLY A O 1
ATOM 708 N N . VAL A 1 95 ? -16.821 -3.881 -7.861 1.00 72.06 95 VAL A N 1
ATOM 709 C CA . VAL A 1 95 ? -16.972 -5.318 -8.113 1.00 72.06 95 VAL A CA 1
ATOM 710 C C . VAL A 1 95 ? -16.334 -6.107 -6.976 1.00 72.06 95 VAL A C 1
ATOM 712 O O . VAL A 1 95 ? -15.362 -5.663 -6.373 1.00 72.06 95 VAL A O 1
ATOM 715 N N . ASN A 1 96 ? -16.894 -7.274 -6.658 1.00 70.12 96 ASN A N 1
ATOM 716 C CA . ASN A 1 96 ? -16.366 -8.112 -5.585 1.00 70.12 96 ASN A CA 1
ATOM 717 C C . ASN A 1 96 ? -14.992 -8.687 -5.959 1.00 70.12 96 ASN A C 1
ATOM 719 O O . ASN A 1 96 ? -14.791 -9.168 -7.075 1.00 70.12 96 ASN A O 1
ATOM 723 N N . GLY A 1 97 ? -14.074 -8.697 -4.992 1.00 73.69 97 GLY A N 1
ATOM 724 C CA . GLY A 1 97 ? -12.713 -9.194 -5.177 1.00 73.69 97 GLY A CA 1
ATOM 725 C C . GLY A 1 97 ? -11.811 -8.193 -5.899 1.00 73.69 97 GLY A C 1
ATOM 726 O O . GLY A 1 97 ? -11.995 -6.985 -5.800 1.00 73.69 97 GLY A O 1
ATOM 727 N N . CYS A 1 98 ? -10.810 -8.707 -6.610 1.00 79.44 98 CYS A N 1
ATOM 728 C CA . CYS A 1 98 ? -9.786 -7.906 -7.275 1.00 79.44 98 CYS A CA 1
ATOM 729 C C . CYS A 1 98 ? -9.803 -8.088 -8.788 1.00 79.44 98 CYS A C 1
ATOM 731 O O . CYS A 1 98 ? -8.924 -8.708 -9.379 1.00 79.44 98 CYS A O 1
ATOM 733 N N . VAL A 1 99 ? -10.857 -7.556 -9.408 1.00 80.00 99 VAL A N 1
ATOM 734 C CA . VAL A 1 99 ? -11.045 -7.575 -10.869 1.00 80.00 99 VAL A CA 1
ATOM 735 C C . VAL A 1 99 ? -10.323 -6.418 -11.554 1.00 80.00 99 VAL A C 1
ATOM 737 O O . VAL A 1 99 ? -10.026 -6.516 -12.737 1.00 80.00 99 VAL A O 1
ATOM 740 N N . PHE A 1 100 ? -10.064 -5.322 -10.833 1.00 77.50 100 PHE A N 1
ATOM 741 C CA . PHE A 1 100 ? -9.436 -4.112 -11.378 1.00 77.50 100 PHE A CA 1
ATOM 742 C C . PHE A 1 100 ? -8.323 -3.540 -10.498 1.00 77.50 100 PHE A C 1
ATOM 744 O O . PHE A 1 100 ? -7.581 -2.682 -10.964 1.00 77.50 100 PHE A O 1
ATOM 751 N N . ASP A 1 101 ? -8.253 -3.923 -9.225 1.00 82.56 101 ASP A N 1
ATOM 752 C CA . ASP A 1 101 ? -7.249 -3.482 -8.252 1.00 82.56 101 ASP A CA 1
ATOM 753 C C . ASP A 1 101 ? -7.191 -4.472 -7.090 1.00 82.56 101 ASP A C 1
ATOM 755 O O . ASP A 1 101 ? -7.969 -5.422 -7.058 1.00 82.56 101 ASP A O 1
ATOM 759 N N . GLY A 1 102 ? -6.323 -4.223 -6.113 1.00 84.88 102 GLY A N 1
ATOM 760 C CA . GLY A 1 102 ? -6.390 -4.871 -4.814 1.00 84.88 102 GLY A CA 1
ATOM 761 C C . GLY A 1 102 ? -7.729 -4.657 -4.098 1.00 84.88 102 GLY A C 1
ATOM 762 O O . GLY A 1 102 ? -8.469 -3.710 -4.357 1.00 84.88 102 GLY A O 1
ATOM 763 N N . VAL A 1 103 ? -8.032 -5.561 -3.170 1.00 87.25 103 VAL A N 1
ATOM 764 C CA . VAL A 1 103 ? -9.198 -5.438 -2.289 1.00 87.25 103 VAL A CA 1
ATOM 765 C C . VAL A 1 103 ? -8.994 -4.255 -1.350 1.00 87.25 103 VAL A C 1
ATOM 767 O O . VAL A 1 103 ? -7.965 -4.179 -0.681 1.00 87.25 103 VAL A O 1
ATOM 770 N N . GLU A 1 104 ? -9.997 -3.385 -1.263 1.00 83.06 104 GLU A N 1
ATOM 771 C CA . GLU A 1 104 ? -10.106 -2.338 -0.249 1.00 83.06 104 GLU A CA 1
ATOM 772 C C . GLU A 1 104 ? -11.111 -2.767 0.829 1.00 83.06 104 GLU A C 1
ATOM 774 O O . GLU A 1 104 ? -12.193 -3.271 0.524 1.00 83.06 104 GLU A O 1
ATOM 779 N N . ILE A 1 105 ? -10.755 -2.571 2.098 1.00 82.31 105 ILE A N 1
ATOM 780 C CA . ILE A 1 105 ? -11.588 -2.949 3.242 1.00 82.31 105 ILE A CA 1
ATOM 781 C C . ILE A 1 105 ? -12.157 -1.668 3.848 1.00 82.31 105 ILE A C 1
ATOM 783 O O . ILE A 1 105 ? -11.407 -0.805 4.293 1.00 82.31 105 ILE A O 1
ATOM 787 N N . LYS A 1 106 ? -13.485 -1.530 3.874 1.00 79.06 106 LYS A N 1
ATOM 788 C CA . LYS A 1 106 ? -14.162 -0.337 4.396 1.00 79.06 106 LYS A CA 1
ATOM 789 C C . LYS A 1 106 ? -14.845 -0.620 5.732 1.00 79.06 106 LYS A C 1
ATOM 791 O O . LYS A 1 106 ? -16.023 -0.960 5.779 1.00 79.06 106 LYS A O 1
ATOM 796 N N . THR A 1 107 ? -14.111 -0.446 6.825 1.00 78.31 107 THR A N 1
ATOM 797 C CA . T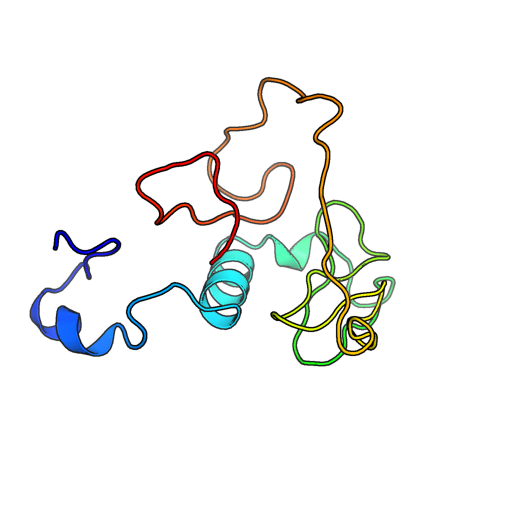HR A 1 107 ? -14.621 -0.611 8.202 1.00 78.31 107 THR A CA 1
ATOM 798 C C . THR A 1 107 ? -15.165 0.678 8.821 1.00 78.31 107 THR A C 1
ATOM 800 O O . THR A 1 107 ? -15.889 0.630 9.815 1.00 78.31 107 THR A O 1
ATOM 803 N N . ASN A 1 108 ? -14.851 1.839 8.241 1.00 76.00 108 ASN A N 1
ATOM 804 C CA . ASN A 1 108 ? -15.297 3.139 8.740 1.00 76.00 108 ASN A CA 1
ATOM 805 C C . ASN A 1 108 ? -16.796 3.369 8.506 1.00 76.00 108 ASN A C 1
ATOM 807 O O . ASN A 1 108 ? -17.325 3.071 7.438 1.00 76.00 108 ASN A O 1
ATOM 811 N N . LYS A 1 109 ? -17.484 3.996 9.471 1.00 79.94 109 LYS A N 1
ATOM 812 C CA . LYS A 1 109 ? -18.887 4.410 9.283 1.00 79.94 109 LYS A CA 1
ATOM 813 C C . LYS A 1 109 ? -19.032 5.402 8.121 1.00 79.94 109 LYS A C 1
ATOM 815 O O . LYS A 1 109 ? -19.985 5.304 7.355 1.00 79.94 109 LYS A O 1
ATOM 820 N N . ASP A 1 110 ? -18.092 6.340 7.994 1.00 78.50 110 ASP A N 1
ATOM 821 C CA . ASP A 1 110 ? -17.969 7.192 6.810 1.00 78.50 110 ASP A CA 1
ATOM 822 C C . ASP A 1 110 ? -17.122 6.478 5.751 1.00 78.50 110 ASP A C 1
ATOM 824 O O . ASP A 1 110 ? -15.903 6.361 5.872 1.00 78.50 110 ASP A O 1
ATOM 828 N N . GLN A 1 111 ? -17.786 6.005 4.701 1.00 75.75 111 GLN A N 1
ATOM 829 C CA . GLN A 1 111 ? -17.176 5.236 3.616 1.00 75.75 111 GLN A CA 1
ATOM 830 C C . GLN A 1 111 ? -16.284 6.087 2.693 1.00 75.75 111 GLN A C 1
ATOM 832 O O . GLN A 1 111 ? -15.563 5.535 1.861 1.00 75.75 111 GLN A O 1
ATOM 837 N N . ARG A 1 112 ? -16.302 7.423 2.841 1.00 73.88 112 ARG A N 1
ATOM 838 C CA . ARG A 1 112 ? -15.392 8.336 2.128 1.00 73.88 112 ARG A CA 1
ATOM 839 C C . ARG A 1 112 ? -13.972 8.286 2.685 1.00 73.88 112 ARG A C 1
ATOM 841 O O . ARG A 1 112 ? -13.037 8.643 1.978 1.00 73.88 112 ARG A O 1
ATOM 848 N N . LEU A 1 113 ? -13.808 7.850 3.934 1.00 73.19 113 LEU A N 1
ATOM 849 C CA . LEU A 1 113 ? -12.495 7.696 4.544 1.00 73.19 113 LEU A CA 1
ATOM 850 C C . LEU A 1 113 ? -11.782 6.474 3.951 1.00 73.19 113 LEU A C 1
ATOM 852 O O . LEU A 1 113 ? -12.374 5.411 3.732 1.00 73.19 113 LEU A O 1
ATOM 856 N N . THR A 1 114 ? -10.495 6.645 3.673 1.00 70.44 114 THR A N 1
ATOM 857 C CA . THR A 1 114 ? -9.584 5.587 3.229 1.00 70.44 114 THR A CA 1
ATOM 858 C C . THR A 1 114 ? -8.667 5.206 4.376 1.00 70.44 114 THR A C 1
ATOM 860 O O . THR A 1 114 ? -8.244 6.066 5.146 1.00 70.44 114 THR A O 1
ATOM 863 N N . GLY A 1 115 ? -8.336 3.930 4.472 1.00 65.81 115 GLY A N 1
ATOM 864 C CA . GLY A 1 115 ? -7.516 3.397 5.548 1.00 65.81 115 GLY A CA 1
ATOM 865 C C . GLY A 1 115 ? -7.941 1.975 5.865 1.00 65.81 115 GLY A C 1
ATOM 866 O O . GLY A 1 115 ? -9.075 1.588 5.578 1.00 65.81 115 GLY A O 1
ATOM 867 N N . TYR A 1 116 ? -7.003 1.220 6.416 1.00 64.25 116 TYR A N 1
ATOM 868 C CA . TYR A 1 116 ? -7.264 -0.019 7.133 1.00 64.25 116 TYR A CA 1
ATOM 869 C C . TYR A 1 116 ? -7.350 0.315 8.632 1.00 64.25 116 TYR A C 1
ATOM 871 O O . TYR A 1 116 ? -6.545 1.169 9.075 1.00 64.25 116 TYR A O 1
#

Secondary structure (DSSP, 8-state):
---S---SSGGGGGGS-SSS--HHHHHHHHHHTTGGGGS-TTTSPPPSTT-EEETTEEEEEEPPTT-BSTTS-B-PPTT-----------S----SSSSSSPPP---SSSTT----

InterPro domains:
  IPR001506 Peptidase M12A [PS51864] (1-36)

Radius of gyration: 15.91 Å; chains: 1; bounding box: 32×36×35 Å

Sequence (116 aa):
MQPAMVSFDLDYQQTLGSPFVSFIDLSMINKLYGCKKWCNDASSVQCAMGGFPNPRNCSKCVCPGGYGGDQCTERSPPGTEIEIILLGFSNNFGVNGCVFDGVEIKTNKDQRLTGY

pLDDT: mean 84.02, std 9.71, range [51.25, 97.25]

Foldseek 3Di:
DDQLDADPDNVCRVVPPDSDQFVVNLVVLLVVLCLLVLADPVPAA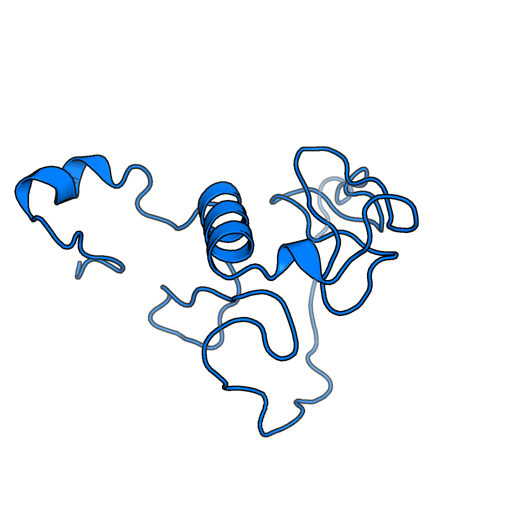AAPPPWGQKSQGRQATDEGPQFDDRRRPDGDDPPDDDDDDDPDDDPDPPDPGPPRTRDADQSDPPSVDGDD